Protein AF-A0A0F9ZKK3-F1 (afdb_monomer_lite)

Secondary structure (DSSP, 8-state):
------HHHHHHHHHHHHHHTT--HHHHHHHHHHHHHHHHHHHTT---HHHHHHHHHHHHHHHHTT-

Sequence (67 aa):
MEEINTIEKVHENFVNELISLGMVQGKALEVSTTFFLAWVKSRGTNLDVAEYEKEVKTFITKLQEKS

Radius of gyration: 12.09 Å; chains: 1; bounding box: 36×21×30 Å

Organism: NCBI:txid1619089

pLDDT: mean 91.8, std 12.1, range [40.69, 98.25]

Foldseek 3Di:
DDPPQDLVNLLVVLLVLVVVVPDDSVVSCVVSVVVVVVVCVVQPPPDDRVVSSVVSVVVSVVVVVVD

Structure (mmCIF, N/CA/C/O backbone):
data_AF-A0A0F9ZKK3-F1
#
_entry.id   AF-A0A0F9ZKK3-F1
#
loop_
_atom_site.group_PDB
_atom_site.id
_atom_site.type_symbol
_atom_site.label_atom_id
_atom_site.label_alt_id
_atom_site.label_comp_id
_atom_site.label_asym_id
_atom_site.label_entity_id
_atom_site.label_seq_id
_atom_site.pdbx_PDB_ins_code
_atom_site.Cartn_x
_atom_site.Cartn_y
_atom_site.Cartn_z
_atom_site.occupancy
_atom_site.B_iso_or_equiv
_atom_site.auth_seq_id
_atom_site.auth_comp_id
_atom_site.auth_asym_id
_atom_site.auth_atom_id
_atom_site.pdbx_PDB_model_num
ATOM 1 N N . MET A 1 1 ? 23.440 7.950 1.940 1.00 40.69 1 MET A N 1
ATOM 2 C CA . MET A 1 1 ? 23.172 6.623 1.359 1.00 40.69 1 MET A CA 1
ATOM 3 C C . MET A 1 1 ? 21.695 6.650 1.019 1.00 40.69 1 MET A C 1
ATOM 5 O O . MET A 1 1 ? 20.904 6.772 1.943 1.00 40.69 1 MET A O 1
ATOM 9 N N . GLU A 1 2 ? 21.339 6.754 -0.260 1.00 47.66 2 GLU A N 1
ATOM 10 C CA . GLU A 1 2 ? 19.930 6.701 -0.676 1.00 47.66 2 GLU A CA 1
ATOM 11 C C . GLU A 1 2 ? 19.428 5.283 -0.395 1.00 47.66 2 GLU A C 1
ATOM 13 O O . GLU A 1 2 ? 20.050 4.315 -0.834 1.00 47.66 2 GLU A O 1
ATOM 18 N N . GLU A 1 3 ? 18.370 5.140 0.403 1.00 56.22 3 GLU A N 1
ATOM 19 C CA . GLU A 1 3 ? 17.714 3.843 0.542 1.00 56.22 3 GLU A CA 1
ATOM 20 C C . GLU 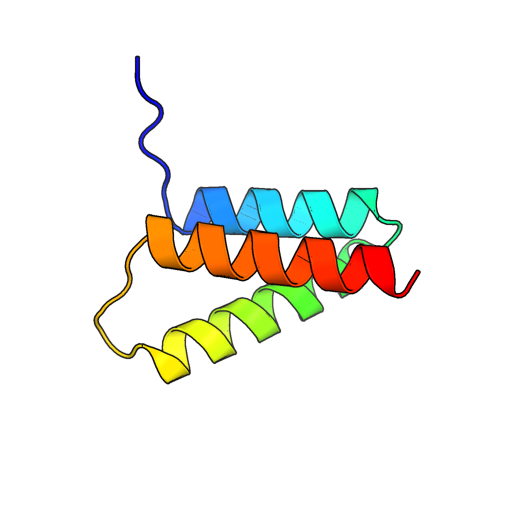A 1 3 ? 17.112 3.478 -0.812 1.00 56.22 3 GLU A C 1
ATOM 22 O O . GLU A 1 3 ? 16.243 4.183 -1.322 1.00 56.22 3 GLU A O 1
ATOM 27 N N . ILE A 1 4 ? 17.576 2.376 -1.399 1.00 60.94 4 ILE A N 1
ATOM 28 C CA . ILE A 1 4 ? 16.906 1.783 -2.553 1.00 60.94 4 ILE A CA 1
ATOM 29 C C . ILE A 1 4 ? 15.536 1.328 -2.056 1.00 60.94 4 ILE A C 1
ATOM 31 O O . ILE A 1 4 ? 15.427 0.342 -1.324 1.00 60.94 4 ILE A O 1
ATOM 35 N N . ASN A 1 5 ? 14.495 2.079 -2.408 1.00 76.31 5 ASN A N 1
ATOM 36 C CA . ASN A 1 5 ? 13.130 1.699 -2.091 1.00 76.31 5 ASN A CA 1
ATOM 37 C C . ASN A 1 5 ? 12.773 0.484 -2.962 1.00 76.31 5 ASN A C 1
ATOM 39 O O . ASN A 1 5 ? 12.972 0.505 -4.177 1.00 76.31 5 ASN A O 1
ATOM 43 N N . THR A 1 6 ? 12.291 -0.595 -2.349 1.00 93.00 6 THR A N 1
ATOM 44 C CA . THR A 1 6 ? 11.791 -1.784 -3.056 1.00 93.00 6 THR A CA 1
ATOM 45 C C . THR A 1 6 ? 10.273 -1.838 -2.940 1.00 93.00 6 THR A C 1
ATOM 47 O O . THR A 1 6 ? 9.699 -1.274 -2.007 1.00 93.00 6 THR A O 1
ATOM 50 N N . ILE A 1 7 ? 9.604 -2.547 -3.856 1.00 93.75 7 ILE A N 1
ATOM 51 C CA . ILE A 1 7 ? 8.154 -2.795 -3.747 1.00 93.75 7 ILE A CA 1
ATOM 52 C C . ILE A 1 7 ? 7.816 -3.419 -2.388 1.00 93.75 7 ILE A C 1
ATOM 54 O O . ILE A 1 7 ? 6.854 -3.008 -1.750 1.00 93.75 7 ILE A O 1
ATOM 58 N N . GLU A 1 8 ? 8.632 -4.372 -1.934 1.00 94.31 8 GLU A N 1
ATOM 59 C CA . GLU A 1 8 ? 8.470 -5.058 -0.649 1.00 94.31 8 GLU A CA 1
ATOM 60 C C . GLU A 1 8 ? 8.497 -4.073 0.522 1.00 94.31 8 GLU A C 1
ATOM 62 O O . GLU A 1 8 ? 7.610 -4.111 1.371 1.00 94.31 8 GLU A O 1
ATOM 67 N N . LYS A 1 9 ? 9.451 -3.136 0.527 1.00 95.50 9 LYS A N 1
ATOM 68 C CA . LYS A 1 9 ? 9.569 -2.133 1.589 1.00 95.50 9 LYS A CA 1
ATOM 69 C C . LYS A 1 9 ? 8.415 -1.133 1.574 1.00 95.50 9 LYS A C 1
ATOM 71 O O . LYS A 1 9 ? 7.873 -0.797 2.624 1.00 95.50 9 LYS A O 1
ATOM 76 N N . VAL A 1 10 ? 7.999 -0.684 0.388 1.00 96.44 10 VAL A N 1
ATOM 77 C CA . VAL A 1 10 ? 6.806 0.166 0.235 1.00 96.44 10 VAL A CA 1
ATOM 78 C C . VAL A 1 10 ? 5.562 -0.567 0.747 1.00 96.44 10 VAL A C 1
ATOM 80 O O . VAL A 1 10 ? 4.738 0.028 1.438 1.00 96.44 10 VAL A O 1
ATOM 83 N N . HIS A 1 11 ? 5.440 -1.863 0.458 1.00 97.00 11 HIS A N 1
ATOM 84 C CA . HIS A 1 11 ? 4.321 -2.684 0.906 1.00 97.00 11 HIS A CA 1
ATOM 85 C C . HIS A 1 11 ? 4.320 -2.908 2.425 1.00 97.00 11 HIS A C 1
ATOM 87 O O . HIS A 1 11 ? 3.276 -2.795 3.062 1.00 97.00 11 HIS A O 1
ATOM 93 N N . GLU A 1 12 ? 5.479 -3.176 3.027 1.00 96.88 12 GLU A N 1
ATOM 94 C CA . GLU A 1 12 ? 5.622 -3.291 4.482 1.00 96.88 12 GLU A CA 1
ATOM 95 C C . GLU A 1 12 ? 5.229 -1.982 5.181 1.00 96.88 12 GLU A C 1
ATOM 97 O O . GLU A 1 12 ? 4.430 -1.985 6.120 1.00 96.88 12 GLU A O 1
ATOM 102 N N . ASN A 1 13 ? 5.714 -0.847 4.672 1.00 97.12 13 ASN A N 1
ATOM 103 C CA . ASN A 1 13 ? 5.341 0.470 5.183 1.00 97.12 13 ASN A CA 1
ATOM 104 C C . ASN A 1 13 ? 3.836 0.721 5.049 1.00 97.12 13 ASN A C 1
ATOM 106 O O . ASN A 1 13 ? 3.218 1.218 5.986 1.00 97.12 13 ASN A O 1
ATOM 110 N N . PHE A 1 14 ? 3.228 0.315 3.933 1.00 98.06 14 PHE A N 1
ATOM 111 C CA . PHE A 1 14 ? 1.786 0.420 3.738 1.00 98.06 14 PHE A CA 1
ATOM 112 C C . PHE A 1 14 ? 0.998 -0.363 4.798 1.00 98.06 14 PHE A C 1
ATOM 114 O O . PHE A 1 14 ? 0.056 0.171 5.383 1.00 98.06 14 PHE A O 1
ATOM 121 N N . VAL A 1 15 ? 1.394 -1.605 5.098 1.00 98.25 15 VAL A N 1
ATOM 122 C CA . VAL A 1 15 ? 0.780 -2.401 6.176 1.00 98.25 15 VAL A CA 1
ATOM 123 C C . VAL A 1 15 ? 0.890 -1.668 7.515 1.00 98.25 15 VAL A C 1
ATOM 125 O O . VAL A 1 15 ? -0.105 -1.543 8.231 1.00 98.25 15 VAL A O 1
ATOM 128 N N . ASN A 1 16 ? 2.077 -1.155 7.839 1.00 97.88 16 ASN A N 1
ATOM 129 C CA . ASN A 1 16 ? 2.330 -0.451 9.096 1.00 97.88 16 ASN A CA 1
ATOM 130 C C . ASN A 1 16 ? 1.524 0.852 9.215 1.00 97.88 16 A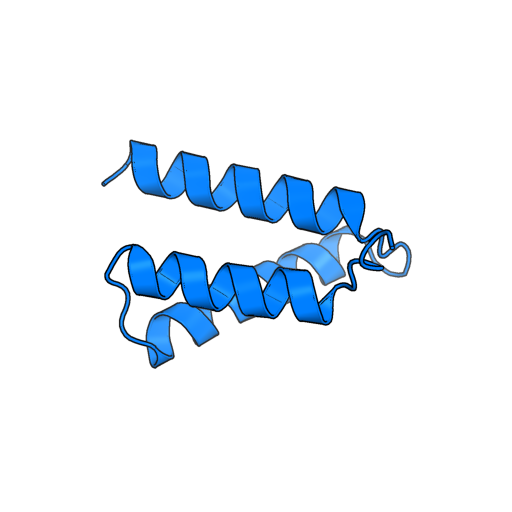SN A C 1
ATOM 132 O O . ASN A 1 16 ? 1.012 1.155 10.293 1.00 97.88 16 ASN A O 1
ATOM 136 N N . GLU A 1 17 ? 1.348 1.595 8.121 1.00 97.38 17 GLU A N 1
ATOM 137 C CA . GLU A 1 17 ? 0.490 2.783 8.090 1.00 97.38 17 GLU A CA 1
ATOM 138 C C . GLU A 1 17 ? -0.986 2.434 8.313 1.00 97.38 17 GLU A C 1
ATOM 140 O O . GLU A 1 17 ? -1.671 3.102 9.080 1.00 97.38 17 GLU A O 1
ATOM 145 N N . LEU A 1 18 ? -1.494 1.347 7.727 1.00 97.88 18 LEU A N 1
ATOM 146 C CA . LEU A 1 18 ? -2.868 0.906 7.996 1.00 97.88 18 LEU A CA 1
ATOM 147 C C . LEU A 1 18 ? -3.074 0.528 9.471 1.00 97.88 18 LEU A C 1
ATOM 149 O O . LEU A 1 18 ? -4.122 0.829 10.047 1.00 97.88 18 LEU A O 1
ATOM 153 N N . ILE A 1 19 ? -2.076 -0.105 10.092 1.00 97.69 19 ILE A N 1
ATOM 154 C CA . ILE A 1 19 ? -2.105 -0.436 11.523 1.00 97.69 19 ILE A CA 1
ATOM 155 C C . ILE A 1 19 ? -2.079 0.836 12.376 1.00 97.69 19 ILE A C 1
ATOM 157 O O . ILE A 1 19 ? -2.843 0.938 13.336 1.00 97.69 19 ILE A O 1
ATOM 161 N N . SER A 1 20 ? -1.250 1.825 12.029 1.00 96.12 20 SER A N 1
ATOM 162 C CA . SER A 1 20 ? -1.177 3.091 12.772 1.00 96.12 20 SER A CA 1
ATOM 163 C C . SER A 1 20 ? -2.467 3.913 12.671 1.00 96.12 20 SER A C 1
ATOM 165 O O . SER A 1 20 ? -2.805 4.636 13.607 1.00 96.12 20 SER A O 1
ATOM 167 N N . LEU A 1 21 ? -3.241 3.724 11.597 1.00 95.12 21 LEU A N 1
ATOM 168 C CA . LEU A 1 21 ? -4.603 4.246 11.435 1.00 95.12 21 LEU A CA 1
ATOM 169 C C . LEU A 1 21 ? -5.672 3.478 12.232 1.00 95.12 21 LEU A C 1
ATOM 171 O O . LEU A 1 21 ? -6.856 3.792 12.139 1.00 95.12 21 LEU A O 1
ATOM 175 N N . GLY A 1 22 ? -5.281 2.480 13.025 1.00 95.69 22 GLY A N 1
ATOM 176 C CA . GLY A 1 22 ? -6.173 1.743 13.916 1.00 95.69 22 GLY A CA 1
ATOM 177 C C . GLY A 1 22 ? -6.747 0.454 13.328 1.00 95.69 22 GLY A C 1
ATOM 178 O O . GLY A 1 22 ? -7.601 -0.169 13.963 1.00 95.69 22 GLY A O 1
ATOM 179 N N . MET A 1 23 ? -6.295 0.003 12.149 1.00 96.69 23 MET A N 1
ATOM 180 C CA . MET A 1 23 ? -6.669 -1.329 11.669 1.00 96.69 23 MET A CA 1
ATOM 181 C C . MET A 1 23 ? -5.978 -2.419 12.487 1.00 96.69 23 MET A C 1
ATOM 183 O O . MET A 1 23 ? -4.782 -2.369 12.762 1.00 96.69 23 MET A O 1
ATOM 187 N N . VAL A 1 24 ? -6.720 -3.480 12.802 1.00 97.69 24 VAL A N 1
ATOM 188 C CA . VAL A 1 24 ? -6.114 -4.709 13.325 1.00 97.69 24 VAL A CA 1
ATOM 189 C C . VAL A 1 24 ? -5.202 -5.339 12.267 1.00 97.69 24 VAL A C 1
ATOM 191 O O . VAL A 1 24 ? -5.523 -5.321 11.077 1.00 97.69 24 VAL A O 1
ATOM 194 N N . GLN A 1 25 ? -4.094 -5.949 12.697 1.00 97.00 25 GLN A N 1
ATOM 195 C CA . GLN A 1 25 ? -3.043 -6.474 11.811 1.00 97.00 25 GLN A CA 1
ATOM 196 C C . GLN A 1 25 ? -3.576 -7.363 10.675 1.00 97.00 25 GLN A C 1
ATOM 198 O O . GLN A 1 25 ? -3.192 -7.187 9.522 1.00 97.00 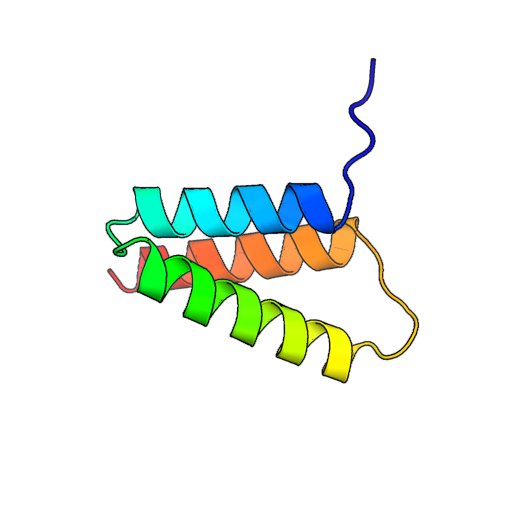25 GLN A O 1
ATOM 203 N N . GLY A 1 26 ? -4.499 -8.283 10.977 1.00 97.94 26 GLY A N 1
ATOM 204 C CA . GLY A 1 26 ? -5.091 -9.157 9.959 1.00 97.94 26 GLY A CA 1
ATOM 205 C C . GLY A 1 26 ? -5.839 -8.384 8.869 1.00 97.94 26 GLY A C 1
ATOM 206 O O . GLY A 1 26 ? -5.720 -8.712 7.691 1.00 97.94 26 GLY A O 1
ATOM 207 N N . LYS A 1 27 ? -6.547 -7.308 9.240 1.00 97.81 27 LYS A N 1
ATOM 208 C CA . LYS A 1 27 ? -7.269 -6.471 8.277 1.00 97.81 27 LYS A CA 1
ATOM 209 C C . LYS A 1 27 ? -6.324 -5.586 7.470 1.00 97.81 27 LYS A C 1
ATOM 211 O O . LYS A 1 27 ? -6.525 -5.441 6.268 1.00 97.81 27 LYS A O 1
ATOM 216 N N . ALA A 1 28 ? -5.282 -5.046 8.101 1.00 98.19 28 ALA A N 1
ATOM 217 C CA . ALA A 1 28 ? -4.243 -4.285 7.413 1.00 98.19 28 ALA A CA 1
ATOM 218 C C . ALA A 1 28 ? -3.544 -5.129 6.332 1.00 98.19 28 ALA A C 1
ATOM 220 O O . ALA A 1 28 ? -3.395 -4.677 5.197 1.00 98.19 28 ALA A O 1
ATOM 221 N N . LEU A 1 29 ? -3.194 -6.382 6.648 1.00 98.25 29 LEU A N 1
ATOM 222 C CA . LEU A 1 29 ? -2.626 -7.333 5.686 1.00 98.25 29 LEU A CA 1
ATOM 223 C C . LEU A 1 29 ? -3.601 -7.664 4.549 1.00 98.25 29 LEU A C 1
ATOM 225 O O . LEU A 1 29 ? -3.212 -7.651 3.384 1.00 98.25 29 LEU A O 1
ATOM 229 N N . GLU A 1 30 ? -4.871 -7.924 4.865 1.00 98.25 30 GLU A N 1
ATOM 230 C CA . GLU A 1 30 ? -5.898 -8.220 3.859 1.00 98.25 30 GLU A CA 1
ATOM 231 C C . GLU A 1 30 ? -6.083 -7.050 2.876 1.00 98.25 30 GLU A C 1
ATOM 233 O O . GLU A 1 30 ? -6.067 -7.248 1.658 1.00 98.25 30 GLU A O 1
ATOM 238 N N . VAL A 1 31 ? -6.226 -5.824 3.391 1.00 97.81 31 VAL A N 1
ATOM 239 C CA . VAL A 1 31 ? -6.436 -4.610 2.586 1.00 97.81 31 VAL A CA 1
ATOM 240 C C . VAL A 1 31 ? -5.214 -4.308 1.725 1.00 97.81 31 VAL A C 1
ATOM 242 O O . VAL A 1 31 ? -5.355 -4.122 0.516 1.00 97.81 31 VAL A O 1
ATOM 245 N N . SER A 1 32 ? -4.021 -4.295 2.321 1.00 98.12 32 SER A N 1
ATOM 246 C CA . SER A 1 32 ? -2.777 -4.013 1.597 1.00 98.12 32 SER A CA 1
ATOM 247 C C . SER A 1 32 ? -2.491 -5.052 0.515 1.00 98.12 32 SER A C 1
ATOM 249 O O . SER A 1 32 ? -2.184 -4.679 -0.618 1.00 98.12 32 SER A O 1
ATOM 251 N N . THR A 1 33 ? -2.670 -6.344 0.809 1.00 97.88 33 THR A N 1
ATOM 252 C CA . THR A 1 33 ? -2.491 -7.431 -0.167 1.00 97.88 33 THR A CA 1
ATOM 253 C C . THR A 1 33 ? -3.499 -7.318 -1.305 1.00 97.88 33 THR A C 1
ATOM 255 O O . THR A 1 33 ? -3.127 -7.409 -2.474 1.00 97.88 33 THR A O 1
ATOM 258 N N . THR A 1 34 ? -4.772 -7.059 -0.988 1.00 98.12 34 THR A N 1
ATOM 259 C CA . THR A 1 34 ? -5.820 -6.863 -2.001 1.00 98.12 34 THR A CA 1
ATOM 260 C C . THR A 1 34 ? -5.487 -5.687 -2.915 1.00 98.12 34 THR A C 1
ATOM 262 O O . THR A 1 34 ? -5.582 -5.805 -4.138 1.00 98.12 34 THR A O 1
ATOM 265 N N . PHE A 1 35 ? -5.047 -4.568 -2.338 1.00 97.69 35 PHE A N 1
ATOM 266 C CA . PHE A 1 35 ? -4.608 -3.396 -3.086 1.00 97.69 35 PHE A CA 1
ATOM 267 C C . PHE A 1 35 ? -3.413 -3.717 -3.991 1.00 97.69 35 PHE A C 1
ATOM 269 O O . PHE A 1 35 ? -3.446 -3.404 -5.179 1.00 97.69 35 PHE A O 1
ATOM 276 N N . PHE A 1 36 ? -2.381 -4.380 -3.460 1.00 96.94 36 PHE A N 1
ATOM 277 C CA . PHE A 1 36 ? -1.189 -4.748 -4.222 1.00 96.94 36 PHE A CA 1
ATOM 278 C C . PHE A 1 36 ? -1.526 -5.659 -5.404 1.00 96.94 36 PHE A C 1
ATOM 280 O O . PHE A 1 36 ? -1.121 -5.374 -6.527 1.00 96.94 36 PHE A O 1
ATOM 287 N N . LEU A 1 37 ? -2.328 -6.705 -5.193 1.00 96.31 37 LEU A N 1
ATOM 288 C CA . LEU A 1 37 ? -2.744 -7.612 -6.265 1.00 96.31 37 LEU A CA 1
ATOM 289 C C . LEU A 1 37 ? -3.576 -6.899 -7.337 1.00 96.31 37 LEU A C 1
ATOM 291 O O . LEU A 1 37 ? -3.391 -7.148 -8.529 1.00 96.31 37 LEU A O 1
ATOM 295 N N . ALA A 1 38 ? -4.474 -5.995 -6.934 1.00 96.56 38 A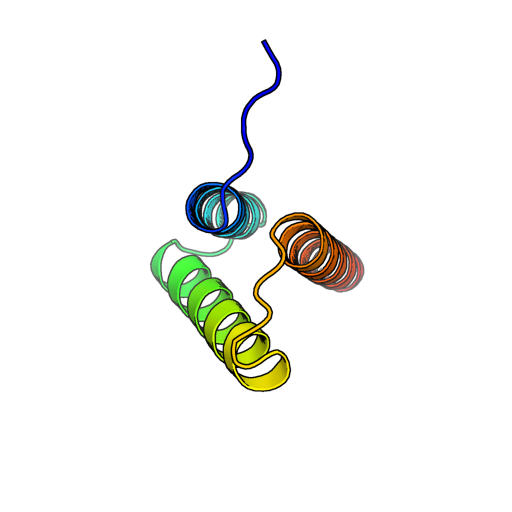LA A N 1
ATOM 296 C CA . ALA A 1 38 ? -5.245 -5.183 -7.870 1.00 96.56 38 ALA A CA 1
ATOM 29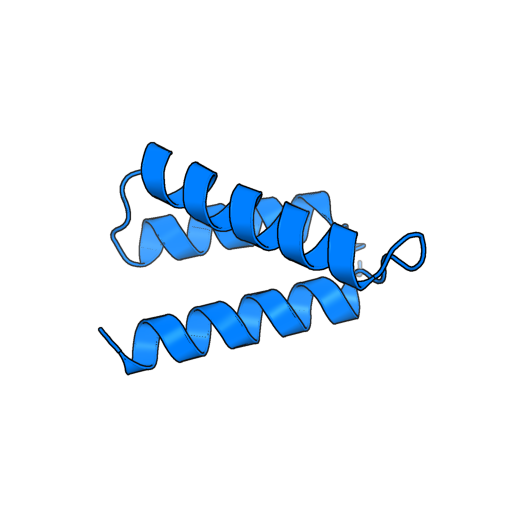7 C C . ALA A 1 38 ? -4.343 -4.246 -8.690 1.00 96.56 38 ALA A C 1
ATOM 299 O O . ALA A 1 38 ? -4.533 -4.119 -9.901 1.00 96.56 38 ALA A O 1
ATOM 300 N N . TRP A 1 39 ? -3.343 -3.637 -8.050 1.00 96.06 39 TRP A N 1
ATOM 301 C CA . TRP A 1 39 ? -2.356 -2.785 -8.706 1.00 96.06 39 TRP A CA 1
ATOM 302 C C . TRP A 1 39 ? -1.470 -3.579 -9.676 1.00 96.06 39 TRP A C 1
ATOM 304 O O . TRP A 1 39 ? -1.376 -3.221 -10.844 1.00 96.06 39 TRP A O 1
ATOM 314 N N . VAL A 1 40 ? -0.913 -4.722 -9.265 1.00 95.38 40 VAL A N 1
ATOM 315 C CA . VAL A 1 40 ? -0.132 -5.602 -10.157 1.00 95.38 40 VAL A CA 1
ATOM 316 C C . VAL A 1 40 ? -0.965 -6.020 -11.369 1.00 95.38 40 VAL A C 1
ATOM 318 O O . VAL A 1 40 ? -0.497 -5.953 -12.505 1.00 95.38 40 VAL A O 1
ATOM 321 N N . LYS A 1 41 ? -2.235 -6.389 -11.162 1.00 95.19 41 LYS A N 1
ATOM 322 C CA . LYS A 1 41 ? -3.138 -6.772 -12.253 1.00 95.19 41 LYS A CA 1
ATOM 323 C C . LYS A 1 41 ? -3.393 -5.631 -13.245 1.00 95.19 41 LYS A C 1
ATOM 325 O O . LYS A 1 41 ? -3.569 -5.912 -14.428 1.00 95.19 41 LYS A O 1
ATOM 330 N N . SER A 1 42 ? -3.426 -4.373 -12.797 1.00 93.69 42 SER A N 1
ATOM 331 C CA . SER A 1 42 ? -3.638 -3.223 -13.688 1.00 93.69 42 SER A CA 1
ATOM 332 C C . SER A 1 42 ? -2.382 -2.819 -14.465 1.00 93.69 42 SER A C 1
ATOM 334 O O . SER A 1 42 ? -2.505 -2.246 -15.546 1.00 93.69 42 SER A O 1
ATOM 336 N N . ARG A 1 43 ? -1.187 -3.141 -13.951 1.00 89.75 43 ARG A N 1
ATOM 337 C CA . ARG A 1 43 ? 0.109 -2.779 -14.553 1.00 89.75 43 ARG A CA 1
ATOM 338 C C . ARG A 1 43 ? 0.777 -3.900 -15.354 1.00 89.75 43 ARG A C 1
ATOM 340 O O . ARG A 1 43 ? 1.611 -3.624 -16.217 1.00 89.75 43 ARG A O 1
ATOM 347 N N . GLY A 1 44 ? 0.412 -5.159 -15.115 1.00 87.38 44 GLY A N 1
ATOM 348 C CA . GLY A 1 44 ? 1.015 -6.309 -15.789 1.00 87.38 44 GLY A CA 1
ATOM 349 C C . GLY A 1 44 ? 2.486 -6.480 -15.400 1.00 87.38 44 GLY A C 1
ATOM 350 O O . GLY A 1 44 ? 2.803 -6.633 -14.226 1.00 87.38 44 GLY A O 1
ATOM 351 N N . THR A 1 45 ? 3.392 -6.471 -16.382 1.00 83.12 45 THR A N 1
ATOM 352 C CA . THR A 1 45 ? 4.839 -6.652 -16.157 1.00 83.12 45 THR A CA 1
ATOM 353 C C . THR A 1 45 ? 5.590 -5.356 -15.848 1.00 83.12 45 THR A C 1
ATOM 355 O O . THR A 1 45 ? 6.775 -5.413 -15.535 1.00 83.12 45 THR A O 1
ATOM 358 N N . ASN A 1 46 ? 4.945 -4.190 -15.959 1.00 88.06 46 ASN A N 1
ATOM 359 C CA . ASN A 1 46 ? 5.593 -2.899 -15.731 1.00 88.06 46 ASN A CA 1
ATOM 360 C C . ASN A 1 46 ? 5.410 -2.451 -14.274 1.00 88.06 46 ASN A C 1
ATOM 362 O O . ASN A 1 46 ? 4.512 -1.669 -13.967 1.00 88.06 46 ASN A O 1
ATOM 366 N N . LEU A 1 47 ? 6.219 -3.010 -13.374 1.00 91.12 47 LEU A N 1
ATOM 367 C CA . LEU A 1 47 ? 6.154 -2.715 -11.944 1.00 91.12 47 LEU A CA 1
ATOM 368 C C . LEU A 1 47 ? 7.200 -1.656 -11.579 1.00 91.12 47 LEU A C 1
ATOM 370 O O . LEU A 1 47 ? 8.372 -1.973 -11.386 1.00 91.12 47 LEU A O 1
ATOM 374 N N . ASP A 1 48 ? 6.761 -0.404 -11.480 1.00 94.75 48 ASP A N 1
ATOM 375 C CA . ASP A 1 48 ? 7.589 0.722 -11.048 1.00 94.75 48 ASP A CA 1
ATOM 376 C C . ASP A 1 48 ? 7.383 1.012 -9.552 1.00 94.75 48 ASP A C 1
ATOM 378 O O . ASP A 1 48 ? 6.253 1.156 -9.077 1.00 94.75 48 ASP A O 1
ATOM 382 N N . VAL A 1 49 ? 8.483 1.086 -8.795 1.00 94.75 49 VAL A N 1
ATOM 383 C CA . VAL A 1 49 ? 8.436 1.292 -7.337 1.00 94.75 49 VAL 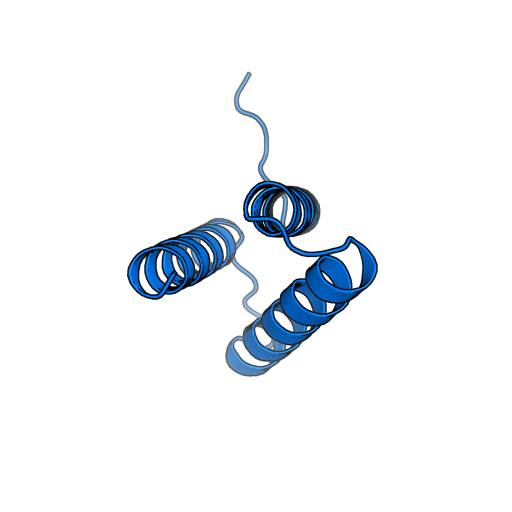A CA 1
ATOM 384 C C . VAL A 1 49 ? 7.853 2.662 -6.987 1.00 94.75 49 VAL A C 1
ATOM 386 O O . VAL A 1 49 ? 7.052 2.765 -6.057 1.00 94.75 49 VAL A O 1
ATOM 389 N N . ALA A 1 50 ? 8.234 3.710 -7.721 1.00 94.50 50 ALA A N 1
ATOM 390 C CA . ALA A 1 50 ? 7.811 5.074 -7.427 1.00 94.50 50 ALA A CA 1
ATOM 391 C C . ALA A 1 50 ? 6.317 5.268 -7.723 1.00 94.50 50 ALA A C 1
ATOM 393 O O . ALA A 1 50 ? 5.611 5.951 -6.976 1.00 94.50 50 ALA A O 1
ATOM 394 N N . GLU A 1 51 ? 5.807 4.630 -8.778 1.00 95.25 51 GLU A N 1
ATOM 395 C CA . GLU A 1 51 ? 4.378 4.587 -9.068 1.00 95.25 51 GLU A CA 1
ATOM 396 C C . GLU A 1 51 ? 3.606 3.838 -7.978 1.00 95.25 51 GLU A C 1
ATOM 398 O O . GLU A 1 51 ? 2.588 4.347 -7.504 1.00 95.25 51 GLU A O 1
ATOM 403 N N . TYR A 1 52 ? 4.095 2.676 -7.532 1.00 96.50 52 TYR A N 1
ATOM 404 C CA . TYR A 1 52 ? 3.456 1.938 -6.442 1.00 96.50 52 TYR A CA 1
ATOM 405 C C . TYR A 1 52 ? 3.386 2.769 -5.155 1.00 96.50 52 TYR A C 1
ATOM 407 O O . TYR A 1 52 ? 2.319 2.899 -4.552 1.00 96.50 52 TYR A O 1
ATOM 415 N N . GLU A 1 53 ? 4.498 3.400 -4.773 1.00 97.00 53 GLU A N 1
ATOM 416 C CA . GLU A 1 53 ? 4.578 4.269 -3.598 1.00 97.00 53 GLU A CA 1
ATOM 417 C C . GLU A 1 53 ? 3.598 5.447 -3.685 1.00 97.00 53 GLU A C 1
ATOM 419 O O . GLU A 1 53 ? 2.917 5.778 -2.711 1.00 97.00 53 GLU A O 1
ATOM 424 N N . LYS A 1 54 ? 3.470 6.066 -4.862 1.00 97.00 54 LYS A N 1
ATOM 425 C CA . LYS A 1 54 ? 2.519 7.160 -5.095 1.00 97.00 54 LYS A CA 1
ATOM 426 C C . LYS A 1 54 ? 1.064 6.711 -4.938 1.00 97.00 54 LYS A C 1
ATOM 428 O O . LYS A 1 54 ? 0.262 7.434 -4.338 1.00 97.00 54 LYS A O 1
ATOM 433 N N . GLU A 1 55 ? 0.707 5.553 -5.484 1.00 97.12 55 GLU A N 1
ATOM 434 C CA . GLU A 1 55 ? -0.653 5.007 -5.409 1.00 97.12 55 GLU A CA 1
ATOM 435 C C . GLU A 1 55 ? -1.014 4.618 -3.967 1.00 97.12 55 GLU A C 1
ATOM 437 O O . GLU A 1 55 ? -2.108 4.941 -3.501 1.00 97.12 55 GLU A O 1
ATOM 442 N N . VAL A 1 56 ? -0.073 4.019 -3.225 1.00 97.75 56 VAL A N 1
ATOM 443 C CA . VAL A 1 56 ? -0.212 3.737 -1.784 1.00 97.75 56 VAL A CA 1
ATOM 444 C C . VAL A 1 56 ? -0.473 5.022 -0.998 1.00 97.75 56 VAL A C 1
ATOM 446 O O . VAL A 1 56 ? -1.467 5.102 -0.276 1.00 97.75 56 VAL A O 1
ATOM 449 N N . LYS A 1 57 ? 0.354 6.061 -1.182 1.00 97.06 57 LYS A N 1
ATOM 450 C CA . LYS A 1 57 ? 0.163 7.357 -0.505 1.00 97.06 57 LYS A CA 1
ATOM 451 C C . LYS A 1 57 ? -1.205 7.957 -0.820 1.00 97.06 57 LYS A C 1
ATOM 453 O O . LYS A 1 57 ? -1.914 8.392 0.080 1.00 97.06 57 LYS A O 1
ATOM 458 N N . THR A 1 58 ? -1.612 7.913 -2.089 1.00 97.38 58 THR A N 1
ATOM 459 C CA . THR A 1 58 ? -2.928 8.403 -2.527 1.00 97.38 58 THR A CA 1
ATOM 460 C C . THR A 1 58 ? -4.071 7.646 -1.848 1.00 97.38 58 THR A C 1
ATOM 462 O O . THR A 1 58 ? -5.071 8.253 -1.460 1.00 97.38 58 THR A O 1
ATOM 465 N N . PHE A 1 59 ? -3.946 6.326 -1.703 1.00 96.81 59 PHE A N 1
ATOM 466 C CA . PHE A 1 59 ? -4.927 5.503 -1.004 1.00 96.81 59 PHE A CA 1
ATOM 467 C C . PHE A 1 59 ? -5.028 5.880 0.478 1.00 96.81 59 PHE A C 1
ATOM 469 O O . PHE A 1 59 ? -6.134 6.113 0.967 1.00 96.81 59 PHE A O 1
ATOM 476 N N . ILE A 1 60 ? -3.892 5.993 1.170 1.00 96.44 60 ILE A N 1
ATOM 477 C CA . ILE A 1 60 ? -3.836 6.349 2.593 1.00 96.44 60 ILE A CA 1
ATOM 478 C C . ILE A 1 60 ? -4.431 7.736 2.846 1.00 96.44 60 ILE A C 1
ATOM 480 O O . ILE A 1 60 ? -5.284 7.873 3.722 1.00 96.44 60 ILE A O 1
ATOM 484 N N . THR A 1 61 ? -4.078 8.743 2.043 1.00 95.94 61 THR A N 1
ATOM 485 C CA . THR A 1 61 ? -4.657 10.091 2.169 1.00 95.94 61 THR A CA 1
ATOM 486 C C . THR A 1 61 ? -6.181 10.062 2.040 1.00 95.94 61 THR A C 1
ATOM 488 O O . THR A 1 61 ? -6.887 10.599 2.889 1.00 95.94 61 THR A O 1
ATOM 491 N N . LYS A 1 62 ? -6.716 9.357 1.034 1.00 94.75 62 LYS A N 1
ATOM 492 C CA . LYS A 1 62 ? -8.172 9.225 0.845 1.00 94.75 62 LYS A CA 1
ATOM 493 C C . LYS A 1 62 ? -8.864 8.467 1.976 1.00 94.75 62 LYS A C 1
ATOM 495 O O . LYS A 1 62 ? -10.049 8.682 2.219 1.00 94.75 62 LYS A O 1
ATOM 500 N N . LEU A 1 63 ? -8.164 7.535 2.614 1.00 92.69 63 LEU A N 1
ATOM 501 C CA . LEU A 1 63 ? -8.681 6.791 3.756 1.00 92.69 63 LEU A CA 1
ATOM 502 C C . LEU A 1 63 ? -8.792 7.696 4.993 1.00 92.69 63 LEU A C 1
ATOM 504 O O . LEU A 1 63 ? -9.813 7.667 5.678 1.00 92.69 63 LEU A O 1
ATOM 508 N N . GLN A 1 64 ? -7.778 8.531 5.232 1.00 90.06 64 GLN A N 1
ATOM 509 C CA . GLN A 1 64 ? -7.757 9.517 6.316 1.00 90.06 64 GLN A CA 1
ATOM 510 C C . GLN A 1 64 ? -8.822 10.606 6.143 1.00 90.06 64 GLN A C 1
ATOM 512 O O . GLN A 1 64 ? -9.465 10.970 7.114 1.00 90.06 64 GLN A O 1
ATOM 517 N N . GLU A 1 65 ? -9.069 11.088 4.920 1.00 90.69 65 GLU A N 1
ATOM 518 C CA . GLU A 1 65 ? -10.127 12.080 4.641 1.00 90.69 65 GLU A CA 1
ATOM 519 C C . GLU A 1 65 ? -11.548 11.574 4.947 1.00 90.69 65 GLU A C 1
ATOM 521 O O . GLU A 1 65 ? -12.480 12.368 5.075 1.00 90.69 65 GLU A O 1
ATOM 526 N N . LYS A 1 66 ? -11.734 10.252 5.007 1.00 74.12 66 LYS A N 1
ATOM 527 C CA . LYS A 1 66 ? -13.030 9.603 5.244 1.00 74.12 66 LYS A CA 1
ATOM 528 C C . LYS A 1 66 ? -13.229 9.111 6.678 1.00 74.12 66 LYS A C 1
ATOM 530 O O . LYS A 1 66 ? -14.313 8.598 6.964 1.00 74.12 66 LYS A O 1
ATOM 535 N N . SER A 1 67 ? -12.201 9.205 7.518 1.00 59.03 67 SER A N 1
ATOM 536 C CA . SER A 1 67 ? -12.199 8.744 8.913 1.00 59.03 67 SER A CA 1
ATOM 537 C C . SER A 1 67 ? -12.392 9.923 9.859 1.00 59.03 67 SER A C 1
ATOM 539 O O . SER A 1 67 ? -13.097 9.734 10.872 1.00 59.03 67 SER A O 1
#